Protein AF-A2AM76-F1 (afdb_monomer)

Nearest PDB structures (foldseek):
  7t3x-assembly1_A  TM=9.183E-01  e=9.005E-10  Pediculus humanus corporis
  5oat-assembly1_B  TM=9.350E-01  e=2.744E-09  Tribolium castaneum
  7t4m-assembly1_A  TM=9.035E-01  e=1.830E-09  Pediculus humanus corporis
  8uyf-assembly1_B  TM=9.024E-01  e=3.036E-09  Pediculus humanus corporis
  7mp9-assembly1_A-2  TM=9.182E-01  e=1.460E-08  Tribolium castaneum

Organism: Mus musculus (NCBI:txid10090)

Mean predicted aligned error: 5.08 Å

Sequence (168 aa):
MAPEVSTAHSGPSAVIDYSKADTWAVGAIAYEIFGLANPFYGQGSAHLESRSYQEAQLPEMPESVPPEARRLVRSLLQREASKRPSARLAANVLHLSLWGEHLLALKNLKLDKMIAWLLQQSAATLLADRLREKSCVETKLQMLFLANLECEALCQAALLLSSWRAAP

Radius of gyration: 18.41 Å; Cα contacts (8 Å, |Δi|>4): 151; chains: 1; bounding box: 47×36×53 Å

Solvent-accessible surface area (backbone atoms only — not comparable to full-atom values): 9994 Å² total; per-residue (Å²): 111,36,32,62,61,68,63,58,72,91,55,91,90,59,78,78,74,60,88,47,34,62,39,26,50,49,26,44,50,46,33,45,76,73,75,40,77,42,58,66,63,75,88,70,93,85,46,44,50,60,75,72,59,54,73,88,70,57,79,83,76,59,86,89,50,56,68,69,56,53,50,47,36,55,41,26,50,42,68,54,66,88,75,25,59,46,61,66,31,51,51,37,36,54,48,39,71,74,75,27,57,80,59,68,70,41,95,70,80,46,69,69,58,53,53,52,48,51,52,50,50,52,53,51,44,57,50,54,51,72,76,37,100,64,76,48,72,66,50,52,54,51,50,52,50,65,76,65,67,50,70,66,46,43,52,51,19,52,53,50,51,51,54,56,73,69,50,131

Foldseek 3Di:
DAQQQVPQDDDVVGDRDCQLVVLLVVLQCVCVVLVHHRQQDDDDDRHDDNNDDDLVSDDQDDPVDDLLSSVLSSLSNDNDPVSHDGPLLSLLLVVCVVQVPVQLPDPDRDPVVVVVSLVVLVVVLVCQCVVDPDQDPVSVSSVVCSVPDDPVSNVVSSVVVNVSVPDD

Structure (mmCIF, N/CA/C/O backbone):
data_AF-A2AM76-F1
#
_entry.id   AF-A2AM76-F1
#
loop_
_atom_site.group_PDB
_atom_site.id
_atom_site.type_symbol
_atom_site.label_atom_id
_atom_site.label_alt_id
_atom_site.label_comp_id
_atom_site.label_asym_id
_atom_site.label_entity_id
_atom_site.label_seq_id
_atom_site.pdbx_PDB_ins_code
_atom_site.Cartn_x
_atom_site.Cartn_y
_atom_site.Cartn_z
_atom_site.occupancy
_atom_site.B_iso_or_equiv
_atom_site.auth_seq_id
_atom_site.auth_comp_id
_atom_site.auth_asym_id
_atom_site.auth_atom_id
_atom_site.pdbx_PDB_model_num
ATOM 1 N N . MET A 1 1 ? 10.754 -7.653 -11.081 1.00 91.44 1 MET A N 1
ATOM 2 C CA . MET A 1 1 ? 11.602 -6.593 -10.487 1.00 91.44 1 MET A CA 1
ATOM 3 C C . MET A 1 1 ? 10.943 -5.257 -10.789 1.00 91.44 1 MET A C 1
ATOM 5 O O . MET A 1 1 ? 10.352 -5.159 -11.855 1.00 91.44 1 MET A O 1
ATOM 9 N N . ALA A 1 2 ? 11.010 -4.265 -9.899 1.00 96.75 2 ALA A N 1
ATOM 10 C CA . ALA A 1 2 ? 10.377 -2.971 -10.158 1.00 96.75 2 ALA A CA 1
ATOM 11 C C . ALA A 1 2 ? 10.987 -2.265 -11.397 1.00 96.75 2 ALA A C 1
ATOM 13 O O . ALA A 1 2 ? 12.171 -2.488 -11.688 1.00 96.75 2 ALA A O 1
ATOM 14 N N . PRO A 1 3 ? 10.214 -1.459 -12.154 1.00 96.69 3 PRO A N 1
ATOM 15 C CA . PRO A 1 3 ? 10.647 -0.894 -13.434 1.00 96.69 3 PRO A CA 1
ATOM 16 C C . PRO A 1 3 ? 11.943 -0.092 -13.329 1.00 96.69 3 PRO A C 1
ATOM 18 O O . PRO A 1 3 ? 12.891 -0.409 -14.037 1.00 96.69 3 PRO A O 1
ATOM 21 N N . GLU A 1 4 ? 12.018 0.836 -12.377 1.00 95.81 4 GLU A N 1
ATOM 22 C CA . GLU A 1 4 ? 13.159 1.707 -12.076 1.00 95.81 4 GLU A CA 1
ATOM 23 C C . GLU A 1 4 ? 14.452 0.941 -11.785 1.00 95.81 4 GLU A C 1
ATOM 25 O O . GLU A 1 4 ? 15.534 1.405 -12.135 1.00 95.81 4 GLU A O 1
ATOM 30 N N . VAL A 1 5 ? 14.344 -0.254 -11.199 1.00 96.25 5 VAL A N 1
ATOM 31 C CA . VAL A 1 5 ? 15.490 -1.133 -10.946 1.00 96.25 5 VAL A CA 1
ATOM 32 C C . VAL A 1 5 ? 15.842 -1.912 -12.212 1.00 96.25 5 VAL A C 1
ATOM 34 O O . VAL A 1 5 ? 17.005 -2.014 -12.590 1.00 96.25 5 VAL A O 1
ATOM 37 N N . SER A 1 6 ? 14.836 -2.463 -12.896 1.00 94.06 6 SER A N 1
ATOM 38 C CA . SER A 1 6 ? 15.032 -3.316 -14.076 1.00 94.06 6 SER A CA 1
ATOM 39 C C . SER A 1 6 ? 15.503 -2.568 -15.329 1.00 94.06 6 SER A C 1
ATOM 41 O O . SER A 1 6 ? 16.106 -3.181 -16.208 1.00 94.06 6 SER A O 1
ATOM 43 N N . THR A 1 7 ? 15.227 -1.264 -15.415 1.00 94.62 7 THR A N 1
ATOM 44 C CA . THR A 1 7 ? 15.639 -0.381 -16.515 1.00 94.62 7 THR A CA 1
ATOM 45 C C . THR A 1 7 ? 16.791 0.543 -16.122 1.00 94.62 7 THR A C 1
ATOM 47 O O . THR A 1 7 ? 17.090 1.487 -16.853 1.00 94.62 7 THR A O 1
ATOM 50 N N . ALA A 1 8 ? 17.412 0.327 -14.959 1.00 93.00 8 ALA A N 1
ATOM 51 C CA . ALA A 1 8 ? 18.556 1.116 -14.532 1.00 93.00 8 ALA A CA 1
ATOM 52 C C . ALA A 1 8 ? 19.737 0.923 -15.495 1.00 93.00 8 ALA A C 1
ATOM 54 O O . ALA A 1 8 ? 20.060 -0.197 -15.895 1.00 93.00 8 ALA A O 1
ATOM 55 N N . HIS A 1 9 ? 20.400 2.024 -15.844 1.00 88.50 9 HIS A N 1
ATOM 56 C CA . HIS A 1 9 ? 21.592 2.009 -16.686 1.00 88.50 9 HIS A CA 1
ATOM 57 C C . HIS A 1 9 ? 22.837 2.126 -15.808 1.00 88.50 9 HIS A C 1
ATOM 59 O O . HIS A 1 9 ? 22.898 2.963 -14.908 1.00 88.50 9 HIS A O 1
ATOM 65 N N . SER A 1 10 ? 23.843 1.295 -16.072 1.00 88.56 10 SER A N 1
ATOM 66 C CA . SER A 1 10 ? 25.133 1.388 -15.391 1.00 88.56 10 SER A CA 1
ATOM 67 C C . SER A 1 10 ? 25.915 2.610 -15.877 1.00 88.56 10 SER A C 1
ATOM 69 O O . SER A 1 10 ? 25.952 2.896 -17.072 1.00 88.56 10 SER A O 1
ATOM 71 N N . GLY A 1 11 ? 26.583 3.307 -14.961 1.00 91.06 11 GLY A N 1
ATOM 72 C CA . GLY A 1 11 ? 27.454 4.433 -15.286 1.00 91.06 11 GLY A CA 1
ATOM 73 C C . GLY A 1 11 ? 28.184 4.967 -14.051 1.00 91.06 11 GLY A C 1
ATOM 74 O O . GLY A 1 11 ? 27.769 4.672 -12.926 1.00 91.06 11 GLY A O 1
ATOM 75 N N . PRO A 1 12 ? 29.272 5.741 -14.223 1.00 89.38 12 PRO A N 1
ATOM 76 C CA . PRO A 1 12 ? 29.927 6.416 -13.107 1.00 89.38 12 PRO A CA 1
ATOM 77 C C . PRO A 1 12 ? 28.919 7.285 -12.344 1.00 89.38 12 PRO A C 1
ATOM 79 O O . PRO A 1 12 ? 28.180 8.053 -12.955 1.00 89.38 12 PRO A O 1
ATOM 82 N N . SER A 1 13 ? 28.875 7.141 -11.018 1.00 88.50 13 SER A N 1
ATOM 83 C CA . SER A 1 13 ? 27.928 7.837 -10.128 1.00 88.50 13 SER A CA 1
ATOM 84 C C . SER A 1 13 ? 26.440 7.516 -10.343 1.00 88.50 13 SER A C 1
ATOM 86 O O . SER A 1 13 ? 25.588 8.208 -9.788 1.00 88.50 13 SER A O 1
ATOM 88 N N . ALA A 1 14 ? 26.098 6.471 -11.105 1.00 90.81 14 ALA A N 1
ATOM 89 C CA . ALA A 1 14 ? 24.716 6.012 -11.205 1.00 90.81 14 ALA A CA 1
ATOM 90 C C . ALA A 1 14 ? 24.258 5.401 -9.868 1.00 90.81 14 ALA A C 1
ATOM 92 O O . ALA A 1 14 ? 24.919 4.516 -9.322 1.00 90.81 14 ALA A O 1
ATOM 93 N N . VAL A 1 15 ? 23.112 5.856 -9.357 1.00 92.75 15 VAL A N 1
ATOM 94 C CA . VAL A 1 15 ? 22.465 5.323 -8.150 1.00 92.75 15 VAL A CA 1
ATOM 95 C C . VAL A 1 15 ? 21.123 4.726 -8.549 1.00 92.75 15 VAL A C 1
ATOM 97 O O . VAL A 1 15 ? 20.330 5.374 -9.230 1.00 92.75 15 VAL A O 1
ATOM 100 N N . ILE A 1 16 ? 20.872 3.490 -8.123 1.00 93.75 16 ILE A N 1
ATOM 101 C CA . ILE A 1 16 ? 19.583 2.825 -8.311 1.00 93.75 16 ILE A CA 1
ATOM 102 C C . ILE A 1 16 ? 18.744 3.082 -7.060 1.00 93.75 16 ILE A C 1
ATOM 104 O O . ILE A 1 16 ? 19.152 2.714 -5.958 1.00 93.75 16 ILE A O 1
ATOM 108 N N . ASP A 1 17 ? 17.587 3.717 -7.229 1.00 92.69 17 ASP A N 1
ATOM 109 C CA . ASP A 1 17 ? 16.659 3.993 -6.134 1.00 92.69 17 ASP A CA 1
ATOM 110 C C . ASP A 1 17 ? 15.745 2.785 -5.874 1.00 92.69 17 ASP A C 1
ATOM 112 O O . ASP A 1 17 ? 14.934 2.409 -6.718 1.00 92.69 17 ASP A O 1
ATOM 116 N N . TYR A 1 18 ? 15.873 2.188 -4.687 1.00 96.56 18 TYR A N 1
ATOM 117 C CA . TYR A 1 18 ? 15.041 1.071 -4.224 1.00 96.56 18 TYR A CA 1
ATOM 118 C C . TYR A 1 18 ? 13.911 1.506 -3.280 1.00 96.56 18 TYR A C 1
ATOM 120 O O . TYR A 1 18 ? 13.138 0.662 -2.832 1.00 96.56 18 TYR A O 1
ATOM 128 N N . SER A 1 19 ? 13.777 2.803 -2.978 1.00 96.06 19 SER A N 1
ATOM 129 C CA . SER A 1 19 ? 12.879 3.325 -1.934 1.00 96.06 19 SER A CA 1
ATOM 130 C C . SER A 1 19 ? 11.407 2.917 -2.088 1.00 96.06 19 SER A C 1
ATOM 132 O O . SER A 1 19 ? 10.668 2.879 -1.102 1.00 96.06 19 SER A O 1
ATOM 134 N N . LYS A 1 20 ? 10.971 2.596 -3.314 1.00 97.75 20 LYS A N 1
ATOM 135 C CA . LYS A 1 20 ? 9.609 2.143 -3.645 1.00 97.75 20 LYS A CA 1
ATOM 136 C C . LYS A 1 20 ? 9.584 0.857 -4.479 1.00 97.75 20 LYS A C 1
ATOM 138 O O . LYS A 1 20 ? 8.530 0.478 -4.989 1.00 97.75 20 LYS A O 1
ATOM 143 N N . ALA A 1 21 ? 10.712 0.162 -4.617 1.00 97.69 21 ALA A N 1
ATOM 144 C CA . ALA A 1 21 ? 10.773 -1.075 -5.395 1.00 97.69 21 ALA A CA 1
ATOM 145 C C . ALA A 1 21 ? 9.881 -2.169 -4.775 1.00 97.69 21 ALA A C 1
ATOM 147 O O . ALA A 1 21 ? 9.109 -2.825 -5.478 1.00 97.69 21 ALA A O 1
ATOM 148 N N . ASP A 1 22 ? 9.908 -2.293 -3.447 1.00 98.19 22 ASP A N 1
ATOM 149 C CA . ASP A 1 22 ? 9.098 -3.274 -2.720 1.00 98.19 22 ASP A CA 1
ATOM 150 C C . ASP A 1 22 ? 7.603 -2.956 -2.786 1.00 98.19 22 ASP A C 1
ATOM 152 O O . ASP A 1 22 ? 6.782 -3.864 -2.881 1.00 98.19 22 ASP A O 1
ATOM 156 N N . THR A 1 23 ? 7.221 -1.674 -2.804 1.00 97.88 23 THR A N 1
ATOM 157 C CA . THR A 1 23 ? 5.804 -1.298 -2.920 1.00 97.88 23 THR A CA 1
ATOM 158 C C . THR A 1 23 ? 5.231 -1.700 -4.277 1.00 97.88 23 THR A C 1
ATOM 160 O O . THR A 1 23 ? 4.095 -2.169 -4.344 1.00 97.88 23 THR A O 1
ATOM 163 N N . TRP A 1 24 ? 6.034 -1.623 -5.342 1.00 98.50 24 TRP A N 1
ATOM 164 C CA . TRP A 1 24 ? 5.660 -2.163 -6.650 1.00 98.50 24 TRP A CA 1
ATOM 165 C C . TRP A 1 24 ? 5.509 -3.686 -6.622 1.00 98.50 24 TRP A C 1
ATOM 167 O O . TRP A 1 24 ? 4.521 -4.217 -7.130 1.00 98.50 24 TRP A O 1
ATOM 177 N N . ALA A 1 25 ? 6.437 -4.396 -5.973 1.00 98.19 25 ALA A N 1
ATOM 178 C CA . ALA A 1 25 ? 6.351 -5.849 -5.835 1.00 98.19 25 ALA A CA 1
ATOM 179 C C . ALA A 1 25 ? 5.097 -6.278 -5.052 1.00 98.19 25 ALA A C 1
ATOM 181 O O . ALA A 1 25 ? 4.403 -7.205 -5.468 1.00 98.19 25 ALA A O 1
ATOM 182 N N . VAL A 1 26 ? 4.752 -5.559 -3.979 1.00 98.31 26 VAL A N 1
ATOM 183 C CA . VAL A 1 26 ? 3.497 -5.752 -3.234 1.00 98.31 26 VAL A CA 1
ATOM 184 C C . VAL A 1 26 ? 2.282 -5.533 -4.134 1.00 98.31 26 VAL A C 1
ATOM 186 O O . VAL A 1 26 ? 1.341 -6.316 -4.067 1.00 98.31 26 VAL A O 1
ATOM 189 N N . GLY A 1 27 ? 2.301 -4.525 -5.013 1.00 98.06 27 GLY A N 1
ATOM 190 C CA . GLY A 1 27 ? 1.240 -4.311 -6.001 1.00 98.06 27 GLY A CA 1
ATOM 191 C C . GLY A 1 27 ? 1.038 -5.510 -6.936 1.00 98.06 27 GLY A C 1
ATOM 192 O O . GLY A 1 27 ? -0.098 -5.884 -7.217 1.00 98.06 27 GLY A O 1
ATOM 193 N N . ALA A 1 28 ? 2.121 -6.156 -7.375 1.00 97.50 28 ALA A N 1
ATOM 194 C CA . ALA A 1 28 ? 2.044 -7.360 -8.204 1.00 97.50 28 ALA A CA 1
ATOM 195 C C . ALA A 1 28 ? 1.481 -8.557 -7.417 1.00 97.50 28 ALA A C 1
ATOM 197 O O . ALA A 1 28 ? 0.535 -9.201 -7.869 1.00 97.50 28 ALA A O 1
ATOM 198 N N . ILE A 1 29 ? 2.006 -8.802 -6.210 1.00 97.81 29 ILE A N 1
ATOM 199 C CA . ILE A 1 29 ? 1.566 -9.888 -5.314 1.00 97.81 29 ILE A CA 1
ATOM 200 C C . ILE A 1 29 ? 0.109 -9.694 -4.864 1.00 97.81 29 ILE A C 1
ATOM 202 O O . ILE A 1 29 ? -0.601 -10.664 -4.611 1.00 97.81 29 ILE A O 1
ATOM 206 N N . ALA A 1 30 ? -0.384 -8.455 -4.798 1.00 98.06 30 ALA A N 1
ATOM 207 C CA . ALA A 1 30 ? -1.761 -8.179 -4.407 1.00 98.06 30 ALA A CA 1
ATOM 208 C C . ALA A 1 30 ? -2.795 -8.848 -5.330 1.00 98.06 30 ALA A C 1
ATOM 210 O O . ALA A 1 30 ? -3.867 -9.211 -4.854 1.00 98.06 30 ALA A O 1
ATOM 211 N N . TYR A 1 31 ? -2.478 -9.080 -6.611 1.00 97.25 31 TYR A N 1
ATOM 212 C CA . TYR A 1 31 ? -3.339 -9.885 -7.488 1.00 97.25 31 TYR A CA 1
ATOM 213 C C . TYR A 1 31 ? -3.542 -11.293 -6.924 1.00 97.25 31 TYR A C 1
ATOM 215 O O . TYR A 1 31 ? -4.679 -11.745 -6.816 1.00 97.25 31 TYR A O 1
ATOM 223 N N . GLU A 1 32 ? -2.468 -11.938 -6.476 1.00 96.75 32 GLU A N 1
ATOM 224 C CA . GLU A 1 32 ? -2.508 -13.280 -5.888 1.00 96.75 32 GLU A CA 1
ATOM 225 C C . GLU A 1 32 ? -3.265 -13.292 -4.556 1.00 96.75 32 GLU A C 1
ATOM 227 O O . GLU A 1 32 ? -4.071 -14.189 -4.314 1.00 96.75 32 GLU A O 1
ATOM 232 N N . ILE A 1 33 ? -3.080 -12.259 -3.723 1.00 97.25 33 ILE A N 1
ATOM 233 C CA . ILE A 1 33 ? -3.826 -12.092 -2.461 1.00 97.25 33 ILE A CA 1
ATOM 234 C C . ILE A 1 33 ? -5.341 -12.050 -2.715 1.00 97.25 33 ILE A C 1
ATOM 236 O O . ILE A 1 33 ? -6.111 -12.589 -1.921 1.00 97.25 33 ILE A O 1
ATOM 240 N N . PHE A 1 34 ? -5.773 -11.457 -3.831 1.00 96.69 34 PHE A N 1
ATOM 241 C CA . PHE A 1 34 ? -7.178 -11.412 -4.245 1.00 96.69 34 PHE A CA 1
ATOM 242 C C . PHE A 1 34 ? -7.604 -12.585 -5.147 1.00 96.69 34 PHE A C 1
ATOM 244 O O . PHE A 1 34 ? -8.675 -12.537 -5.750 1.00 96.69 34 PHE A O 1
ATOM 251 N N . GLY A 1 35 ? -6.803 -13.653 -5.229 1.00 94.62 35 GLY A N 1
ATOM 252 C CA . GLY A 1 35 ? -7.135 -14.876 -5.968 1.00 94.62 35 GLY A CA 1
ATOM 253 C C . GLY A 1 35 ? -6.990 -14.773 -7.490 1.00 94.62 35 GLY A C 1
ATOM 254 O O . GLY A 1 35 ? -7.515 -15.620 -8.210 1.00 94.62 35 GLY A O 1
ATOM 255 N N . LEU A 1 36 ? -6.301 -13.747 -7.992 1.00 93.75 36 LEU A N 1
ATOM 256 C CA . LEU A 1 36 ? -5.994 -13.549 -9.409 1.00 93.75 36 LEU A CA 1
ATOM 257 C C . LEU A 1 36 ? -4.576 -14.037 -9.732 1.00 93.75 36 LEU A C 1
ATOM 259 O O . LEU A 1 36 ? -3.720 -14.155 -8.859 1.00 93.75 36 LEU A O 1
ATOM 263 N N . ALA A 1 37 ? -4.298 -14.272 -11.014 1.00 93.12 37 ALA A N 1
ATOM 264 C CA . ALA A 1 37 ? -2.933 -14.519 -11.462 1.00 93.12 37 ALA A CA 1
ATOM 265 C C . ALA A 1 37 ? -2.097 -13.230 -11.387 1.00 93.12 37 ALA A C 1
ATOM 267 O O . ALA A 1 37 ? -2.565 -12.157 -11.774 1.00 93.12 37 ALA A O 1
ATOM 268 N N . ASN A 1 38 ? -0.846 -13.343 -10.938 1.00 94.94 38 ASN A N 1
ATOM 269 C CA . ASN A 1 38 ? 0.101 -12.234 -10.982 1.00 94.94 38 ASN A CA 1
ATOM 270 C C . ASN A 1 38 ? 0.349 -11.809 -12.445 1.00 94.94 38 ASN A C 1
ATOM 272 O O . ASN A 1 38 ? 0.812 -12.641 -13.234 1.00 94.94 38 ASN A O 1
ATOM 276 N N . PRO A 1 39 ? 0.114 -10.536 -12.821 1.00 94.56 39 PRO A N 1
ATOM 277 C CA . PRO A 1 39 ? 0.259 -10.080 -14.206 1.00 94.56 39 PRO A CA 1
ATOM 278 C C . PRO A 1 39 ? 1.676 -10.233 -14.779 1.00 94.56 39 PRO A C 1
ATOM 280 O O . PRO A 1 39 ? 1.853 -10.233 -15.996 1.00 94.56 39 PRO A O 1
ATOM 283 N N . PHE A 1 40 ? 2.683 -10.354 -13.909 1.00 94.94 40 PHE A N 1
ATOM 284 C CA . PHE A 1 40 ? 4.100 -10.400 -14.272 1.00 94.94 40 PHE A CA 1
ATOM 285 C C . PHE A 1 40 ? 4.706 -11.809 -14.194 1.00 94.94 40 PHE A C 1
ATOM 287 O O . PHE A 1 40 ? 5.902 -11.976 -14.430 1.00 94.94 40 PHE A O 1
ATOM 294 N N . TYR A 1 41 ? 3.922 -12.834 -13.842 1.00 91.06 41 TYR A N 1
ATOM 295 C CA . TYR A 1 41 ? 4.387 -14.223 -13.851 1.00 91.06 41 TYR A CA 1
ATOM 296 C C . TYR A 1 41 ? 4.089 -14.873 -15.197 1.00 91.06 41 TYR A C 1
ATOM 298 O O . TYR A 1 41 ? 2.919 -15.048 -15.511 1.00 91.06 41 TYR A O 1
ATOM 306 N N . GLY A 1 42 ? 5.116 -15.318 -15.934 1.00 70.88 42 GLY A N 1
ATOM 307 C CA . GLY A 1 42 ? 4.978 -16.389 -16.930 1.00 70.88 42 GLY A CA 1
ATOM 308 C C . GLY A 1 42 ? 5.606 -16.166 -18.310 1.00 70.88 42 GLY A C 1
ATOM 309 O O . GLY A 1 42 ? 6.170 -15.119 -18.621 1.00 70.88 42 GLY A O 1
ATOM 310 N N . GLN A 1 43 ? 5.513 -17.229 -19.116 1.00 58.69 43 GLN A N 1
ATOM 311 C CA . GLN A 1 43 ? 5.900 -17.329 -20.524 1.00 58.69 43 GLN A CA 1
ATOM 312 C C . GLN A 1 43 ? 4.642 -17.460 -21.395 1.00 58.69 43 GLN A C 1
ATOM 314 O O . GLN A 1 43 ? 3.799 -18.309 -21.121 1.00 58.69 43 GLN A O 1
ATOM 319 N N . GLY A 1 44 ? 4.529 -16.651 -22.455 1.00 60.94 44 GLY A N 1
ATOM 320 C CA . GLY A 1 44 ? 3.339 -16.578 -23.317 1.00 60.94 44 GLY A CA 1
ATOM 321 C C . GLY A 1 44 ? 2.921 -15.137 -23.641 1.00 60.94 44 GLY A C 1
ATOM 322 O O . GLY A 1 44 ? 3.566 -14.185 -23.209 1.00 60.94 44 GLY A O 1
ATOM 323 N N . SER A 1 45 ? 1.844 -14.957 -24.411 1.00 60.72 45 SER A N 1
ATOM 324 C CA . SER A 1 45 ? 1.430 -13.645 -24.950 1.00 60.72 45 SER A CA 1
ATOM 325 C C . SER A 1 45 ? 0.614 -12.764 -23.993 1.00 60.72 45 SER A C 1
ATOM 327 O O . SER A 1 45 ? 0.354 -11.611 -24.322 1.00 60.72 45 SER A O 1
ATOM 329 N N . ALA A 1 46 ? 0.181 -13.290 -22.843 1.00 72.19 46 ALA A N 1
ATOM 330 C CA . ALA A 1 46 ? -0.681 -12.584 -21.885 1.00 72.19 46 ALA A CA 1
ATOM 331 C C . ALA A 1 46 ? 0.082 -11.956 -20.699 1.00 72.19 46 ALA A C 1
ATOM 333 O O . ALA A 1 46 ? -0.536 -11.347 -19.830 1.00 72.19 46 ALA A O 1
ATOM 334 N N . HIS A 1 47 ? 1.407 -12.108 -20.647 1.00 85.69 47 HIS A N 1
ATOM 335 C CA . HIS A 1 47 ? 2.225 -11.655 -19.522 1.00 85.69 47 HIS A CA 1
ATOM 336 C C . HIS A 1 47 ? 2.752 -10.243 -19.734 1.00 85.69 47 HIS A C 1
ATOM 338 O O . HIS A 1 47 ? 3.120 -9.855 -20.845 1.00 85.69 47 HIS A O 1
ATOM 344 N N . LEU A 1 48 ? 2.829 -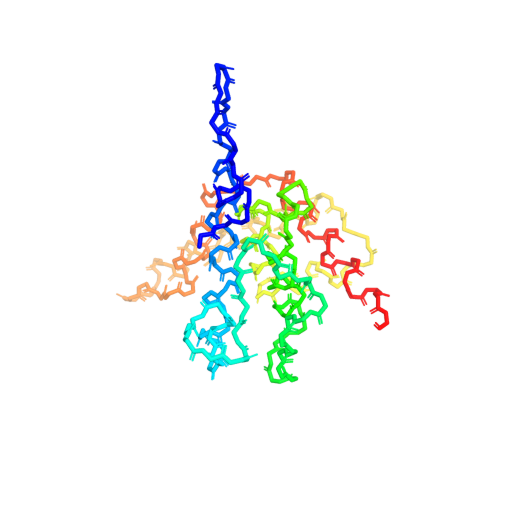9.487 -18.643 1.00 93.31 48 LEU A N 1
ATOM 345 C CA . LEU A 1 48 ? 3.436 -8.167 -18.636 1.00 93.31 48 LEU A CA 1
ATOM 346 C C . LEU A 1 48 ? 4.915 -8.272 -18.266 1.00 93.31 48 LEU A C 1
ATOM 348 O O . LEU A 1 48 ? 5.286 -8.891 -17.273 1.00 93.31 48 LEU A O 1
ATOM 352 N N . GLU A 1 49 ? 5.764 -7.612 -19.049 1.00 93.69 49 GLU A N 1
ATOM 353 C CA . GLU A 1 49 ? 7.181 -7.446 -18.735 1.00 93.69 49 GLU A CA 1
ATOM 354 C C . GLU A 1 49 ? 7.365 -6.168 -17.908 1.00 93.69 49 GLU A C 1
ATOM 356 O O . GLU A 1 49 ? 6.960 -5.080 -18.330 1.00 93.69 49 GLU A O 1
ATOM 361 N N . SER A 1 50 ? 8.008 -6.265 -16.740 1.00 94.00 50 SER A N 1
ATOM 362 C CA . SER A 1 50 ? 8.144 -5.124 -15.823 1.00 94.00 50 SER A CA 1
ATOM 363 C C . SER A 1 50 ? 8.871 -3.942 -16.475 1.00 94.00 50 SER A C 1
ATOM 365 O O . SER A 1 50 ? 8.568 -2.779 -16.201 1.00 94.00 50 SER A O 1
ATOM 367 N N . ARG A 1 51 ? 9.785 -4.226 -17.410 1.00 93.56 51 ARG A N 1
ATOM 368 C CA . ARG A 1 51 ? 10.560 -3.211 -18.137 1.00 93.56 51 ARG A CA 1
ATOM 369 C C . ARG A 1 51 ? 9.721 -2.361 -19.086 1.00 93.56 51 ARG A C 1
ATOM 371 O O . ARG A 1 51 ? 10.061 -1.198 -19.286 1.00 93.56 51 ARG A O 1
ATOM 378 N N . SER A 1 52 ? 8.636 -2.888 -19.653 1.00 93.88 52 SER A N 1
ATOM 379 C CA . SER A 1 52 ? 7.957 -2.266 -20.804 1.00 93.88 52 SER A CA 1
ATOM 380 C C . SER A 1 52 ? 6.432 -2.207 -20.727 1.00 93.88 52 SER A C 1
ATOM 382 O O . SER A 1 52 ? 5.839 -1.533 -21.570 1.00 93.88 52 SER A O 1
ATOM 384 N N . TYR A 1 53 ? 5.794 -2.857 -19.745 1.00 95.81 53 TYR A N 1
ATOM 385 C CA . TYR A 1 53 ? 4.335 -2.812 -19.605 1.00 95.81 53 TYR A CA 1
ATOM 386 C C . TYR A 1 53 ? 3.824 -1.374 -19.536 1.00 95.81 53 TYR A C 1
ATOM 388 O O . TYR A 1 53 ? 4.489 -0.503 -18.979 1.00 95.81 53 TYR A O 1
ATOM 396 N N . GLN A 1 54 ? 2.630 -1.146 -20.061 1.00 95.12 54 GLN A N 1
ATOM 397 C CA . GLN A 1 54 ? 1.865 0.081 -19.904 1.00 95.12 54 GLN A CA 1
ATOM 398 C C . GLN A 1 54 ? 0.840 -0.113 -18.790 1.00 95.12 54 GLN A C 1
ATOM 400 O O . GLN A 1 54 ? 0.222 -1.169 -18.684 1.00 95.12 54 GLN A O 1
ATOM 405 N N . GLU A 1 55 ? 0.615 0.915 -17.976 1.00 95.75 55 GLU A N 1
ATOM 406 C CA . GLU A 1 55 ? -0.298 0.837 -16.824 1.00 95.75 55 GLU A CA 1
ATOM 407 C C . GLU A 1 55 ? -1.739 0.484 -17.243 1.00 95.75 55 GLU A C 1
ATOM 409 O O . GLU A 1 55 ? -2.439 -0.213 -16.517 1.00 95.75 55 GLU A O 1
ATOM 414 N N . ALA A 1 56 ? -2.153 0.874 -18.454 1.00 94.94 56 ALA A N 1
ATOM 415 C CA . ALA A 1 56 ? -3.450 0.518 -19.035 1.00 94.94 56 ALA A CA 1
ATOM 416 C C . ALA A 1 56 ? -3.591 -0.973 -19.408 1.00 94.94 56 ALA A C 1
ATOM 418 O O . ALA A 1 56 ? -4.700 -1.434 -19.650 1.00 94.94 56 ALA A O 1
ATOM 419 N N . GLN A 1 57 ? -2.487 -1.727 -19.473 1.00 94.62 57 GLN A N 1
ATOM 420 C CA . GLN A 1 57 ? -2.501 -3.172 -19.733 1.00 94.62 57 GLN A CA 1
ATOM 421 C C . GLN A 1 57 ? -2.721 -3.995 -18.458 1.00 94.62 57 GLN A C 1
ATOM 423 O O . GLN A 1 57 ? -2.865 -5.213 -18.543 1.00 94.62 57 GLN A O 1
ATOM 428 N N . LEU A 1 58 ? -2.708 -3.360 -17.280 1.00 95.50 58 LEU A N 1
ATOM 429 C CA . LEU A 1 58 ? -2.959 -4.049 -16.020 1.00 95.50 58 LEU A CA 1
ATOM 430 C C . LEU A 1 58 ? -4.384 -4.629 -16.021 1.00 95.50 58 LEU A C 1
ATOM 432 O O . LEU A 1 58 ? -5.331 -3.871 -16.255 1.00 95.50 58 LEU A O 1
ATOM 436 N N . PRO A 1 59 ? -4.557 -5.935 -15.740 1.00 94.31 59 PRO A N 1
ATOM 437 C CA . PRO A 1 59 ? -5.880 -6.540 -15.665 1.00 94.31 59 PRO A CA 1
ATOM 438 C C . PRO A 1 59 ? -6.758 -5.832 -14.633 1.00 94.31 59 PRO A C 1
ATOM 440 O O . PRO A 1 59 ? -6.300 -5.455 -13.553 1.00 94.31 59 PRO A O 1
ATOM 443 N N . GLU A 1 60 ? -8.039 -5.657 -14.941 1.00 94.62 60 GLU A N 1
ATOM 444 C CA . GLU A 1 60 ? -8.961 -5.089 -13.965 1.00 94.62 60 GLU A CA 1
ATOM 445 C C . GLU A 1 60 ? -9.229 -6.081 -12.832 1.00 94.62 60 GLU A C 1
ATOM 447 O O . GLU A 1 60 ? -9.483 -7.264 -13.055 1.00 94.62 60 GLU A O 1
ATOM 452 N N . MET A 1 61 ? -9.181 -5.583 -11.597 1.00 95.44 61 MET A N 1
ATOM 453 C CA . MET A 1 61 ? -9.585 -6.364 -10.434 1.00 95.44 61 MET A CA 1
ATOM 454 C C . MET A 1 61 ? -11.118 -6.429 -10.345 1.00 95.44 61 MET A C 1
ATOM 456 O O . MET A 1 61 ? -11.774 -5.406 -10.575 1.00 95.44 61 MET A O 1
ATOM 460 N N . PRO A 1 62 ? -11.693 -7.586 -9.971 1.00 95.50 62 PRO A N 1
ATOM 461 C CA . PRO A 1 62 ? -13.137 -7.779 -9.925 1.00 95.50 62 PRO A CA 1
ATOM 462 C C . PRO A 1 62 ? -13.796 -6.903 -8.854 1.00 95.50 62 PRO A C 1
ATOM 464 O O . PRO A 1 62 ? -13.164 -6.501 -7.878 1.00 95.50 62 PRO A O 1
ATOM 467 N N . GLU A 1 63 ? -15.101 -6.667 -9.000 1.00 94.94 63 GLU A N 1
ATOM 468 C CA . GLU A 1 63 ? -15.904 -5.866 -8.059 1.00 94.94 63 GLU A CA 1
ATOM 469 C C . GLU A 1 63 ? -15.965 -6.447 -6.635 1.00 94.94 63 GLU A C 1
ATOM 471 O O . GLU A 1 63 ? -16.297 -5.733 -5.694 1.00 94.94 63 GLU A O 1
ATOM 476 N N . SER A 1 64 ? -15.608 -7.724 -6.450 1.00 94.94 64 SER A N 1
ATOM 477 C CA . SER A 1 64 ? -15.461 -8.332 -5.122 1.00 94.94 64 SER A CA 1
ATOM 478 C C . SER A 1 64 ? -14.302 -7.741 -4.312 1.00 94.94 64 SER A C 1
ATOM 480 O O . SER A 1 64 ? -14.296 -7.858 -3.087 1.00 94.94 64 SER A O 1
ATOM 482 N N . VAL A 1 65 ? -13.324 -7.106 -4.968 1.00 96.19 65 VAL A N 1
ATOM 483 C CA . VAL A 1 65 ? -12.211 -6.421 -4.305 1.00 96.19 65 VAL A CA 1
ATOM 484 C C . VAL A 1 65 ? -12.645 -4.999 -3.922 1.00 96.19 65 VAL A C 1
ATOM 486 O O . VAL A 1 65 ? -13.104 -4.248 -4.794 1.00 96.19 65 VAL A O 1
ATOM 489 N N . PRO A 1 66 ? -12.455 -4.572 -2.655 1.00 94.50 66 PRO A N 1
ATOM 490 C CA . PRO A 1 66 ? -12.820 -3.228 -2.212 1.00 94.50 66 PRO A CA 1
ATOM 491 C C . PRO A 1 66 ? -12.243 -2.128 -3.121 1.00 94.50 66 PRO A C 1
ATOM 493 O O . PRO A 1 66 ? -11.082 -2.225 -3.538 1.00 94.50 66 PRO A O 1
ATOM 496 N N . PRO A 1 67 ? -13.01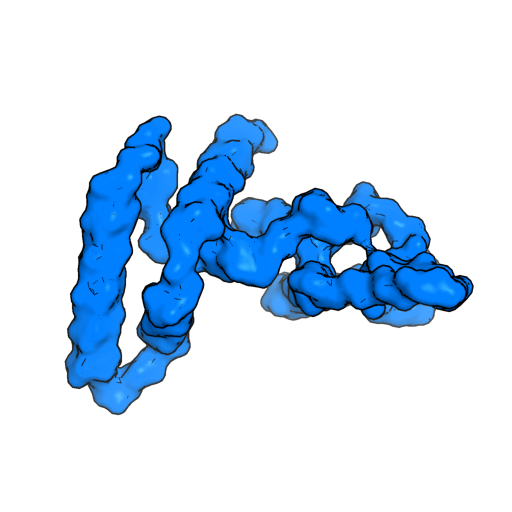3 -1.072 -3.443 1.00 93.56 67 PRO A N 1
ATOM 497 C CA . PRO A 1 67 ? -12.605 -0.069 -4.426 1.00 93.56 67 PRO A CA 1
ATOM 498 C C . PRO A 1 67 ? -11.310 0.655 -4.034 1.00 93.56 67 PRO A C 1
ATOM 500 O O . PRO A 1 67 ? -10.458 0.886 -4.894 1.00 93.56 67 PRO A O 1
ATOM 503 N N . GLU A 1 68 ? -11.103 0.953 -2.750 1.00 94.25 68 GLU A N 1
ATOM 504 C CA . GLU A 1 68 ? -9.855 1.533 -2.247 1.00 94.25 68 GLU A CA 1
ATOM 505 C C . GLU A 1 68 ? -8.655 0.601 -2.458 1.00 94.25 68 GLU A C 1
ATOM 507 O O . GLU A 1 68 ? -7.584 1.065 -2.848 1.00 94.25 68 GLU A O 1
ATOM 512 N N . ALA A 1 69 ? -8.830 -0.712 -2.270 1.00 96.06 69 ALA A N 1
ATOM 513 C CA . ALA A 1 69 ? -7.773 -1.689 -2.512 1.00 96.06 69 ALA A CA 1
ATOM 514 C C . ALA A 1 69 ? -7.427 -1.766 -4.006 1.00 96.06 69 ALA A C 1
ATOM 516 O O . ALA A 1 69 ? -6.251 -1.689 -4.357 1.00 96.06 69 ALA A O 1
ATOM 517 N N . ARG A 1 70 ? -8.430 -1.811 -4.897 1.00 96.50 70 ARG A N 1
ATOM 518 C CA . ARG A 1 70 ? -8.216 -1.798 -6.359 1.00 96.50 70 ARG A CA 1
ATOM 519 C C . ARG A 1 70 ? -7.439 -0.563 -6.814 1.00 96.50 70 ARG A C 1
ATOM 521 O O . ARG A 1 70 ? -6.492 -0.669 -7.597 1.00 96.50 70 ARG A O 1
ATOM 528 N N . ARG A 1 71 ? -7.818 0.614 -6.306 1.00 96.25 71 ARG A N 1
ATOM 529 C CA . ARG A 1 71 ? -7.130 1.881 -6.600 1.00 96.25 71 ARG A CA 1
ATOM 530 C C . ARG A 1 71 ? -5.707 1.881 -6.056 1.00 96.25 71 ARG A C 1
ATOM 532 O O . ARG A 1 71 ? -4.796 2.246 -6.793 1.00 96.25 71 ARG A O 1
ATOM 539 N N . LEU A 1 72 ? -5.502 1.406 -4.827 1.00 97.94 72 LEU A N 1
ATOM 540 C CA . LEU A 1 72 ? -4.169 1.305 -4.245 1.00 97.94 72 LEU A CA 1
ATOM 541 C C . LEU A 1 72 ? -3.266 0.373 -5.057 1.00 97.94 72 LEU A C 1
ATOM 543 O O . LEU A 1 72 ? -2.141 0.762 -5.352 1.00 97.94 72 LEU A O 1
ATOM 547 N N . VAL A 1 73 ? -3.741 -0.805 -5.478 1.00 98.12 73 VAL A N 1
ATOM 548 C CA . VAL A 1 73 ? -2.941 -1.714 -6.317 1.00 98.12 73 VAL A CA 1
ATOM 549 C C . VAL A 1 73 ? -2.524 -1.038 -7.623 1.00 98.12 73 VAL A C 1
ATOM 551 O O . VAL A 1 73 ? -1.350 -1.092 -7.991 1.00 98.12 73 VAL A O 1
ATOM 554 N N . ARG A 1 74 ? -3.445 -0.331 -8.291 1.00 97.12 74 ARG A N 1
ATOM 555 C CA . ARG A 1 74 ? -3.112 0.463 -9.486 1.00 97.12 74 ARG A CA 1
ATOM 556 C C . ARG A 1 74 ? -2.066 1.540 -9.185 1.00 97.12 74 ARG A C 1
ATOM 558 O O . ARG A 1 74 ? -1.121 1.685 -9.952 1.00 97.12 74 ARG A O 1
ATOM 565 N N . SER A 1 75 ? -2.187 2.257 -8.066 1.00 97.56 75 SER A N 1
ATOM 566 C CA . SER A 1 75 ? -1.195 3.257 -7.645 1.00 97.56 75 SER A CA 1
ATOM 567 C C . SER A 1 75 ? 0.174 2.648 -7.329 1.00 97.56 75 SER A C 1
ATOM 569 O O . SER A 1 75 ? 1.187 3.263 -7.641 1.00 97.56 75 SER A O 1
ATOM 571 N N . LEU A 1 76 ? 0.224 1.452 -6.734 1.00 98.31 76 LEU A N 1
ATOM 572 C CA . LEU A 1 76 ? 1.462 0.724 -6.438 1.00 98.31 76 LEU A CA 1
ATOM 573 C C . LEU A 1 76 ? 2.154 0.206 -7.702 1.00 98.31 76 LEU A C 1
ATOM 575 O O . LEU A 1 76 ? 3.373 0.090 -7.719 1.00 98.31 76 LEU A O 1
ATOM 579 N N . LEU A 1 77 ? 1.399 -0.072 -8.764 1.00 98.25 77 LEU A N 1
ATOM 580 C CA . LEU A 1 77 ? 1.915 -0.550 -10.048 1.00 98.25 77 LEU A CA 1
ATOM 581 C C . LEU A 1 77 ? 2.154 0.570 -11.065 1.00 98.25 77 LEU A C 1
ATOM 583 O O . LEU A 1 77 ? 2.251 0.302 -12.264 1.00 98.25 77 LEU A O 1
ATOM 587 N N . GLN A 1 78 ? 2.295 1.815 -10.613 1.00 97.88 78 GLN A N 1
ATOM 588 C CA . GLN A 1 78 ? 2.783 2.879 -11.483 1.00 97.88 78 GLN A CA 1
ATOM 589 C C . GLN A 1 78 ? 4.266 2.690 -11.797 1.00 97.88 78 GLN A C 1
ATOM 591 O O . GLN A 1 78 ? 5.071 2.369 -10.918 1.00 97.88 78 GLN A O 1
ATOM 596 N N . ARG A 1 79 ? 4.641 2.907 -13.059 1.00 96.75 79 ARG A N 1
ATOM 597 C CA . ARG A 1 79 ? 6.028 2.714 -13.511 1.00 96.75 79 ARG A CA 1
ATOM 598 C C . ARG A 1 79 ? 6.955 3.741 -12.875 1.00 96.75 79 ARG A C 1
ATOM 600 O O . ARG A 1 79 ? 7.988 3.399 -12.302 1.00 96.75 79 ARG A O 1
ATOM 607 N N . GLU A 1 80 ? 6.532 4.998 -12.938 1.00 95.69 80 GLU A N 1
ATOM 608 C CA . GLU A 1 80 ? 7.220 6.137 -12.340 1.00 95.69 80 GLU A CA 1
ATOM 609 C C . GLU A 1 80 ? 7.220 6.019 -10.809 1.00 95.69 80 GLU A C 1
ATOM 611 O O . GLU A 1 80 ? 6.180 6.149 -10.159 1.00 95.69 80 GLU A O 1
ATOM 616 N N . ALA A 1 81 ? 8.398 5.803 -10.212 1.00 95.88 81 ALA A N 1
ATOM 617 C CA . ALA A 1 81 ? 8.551 5.693 -8.758 1.00 95.88 81 ALA A CA 1
ATOM 618 C C . ALA A 1 81 ? 8.078 6.955 -8.021 1.00 95.88 81 ALA A C 1
ATOM 620 O O . ALA A 1 81 ? 7.505 6.880 -6.934 1.00 95.88 81 ALA A O 1
ATOM 621 N N . SER A 1 82 ? 8.248 8.130 -8.625 1.00 95.56 82 SER A N 1
ATOM 622 C CA . SER A 1 82 ? 7.803 9.407 -8.057 1.00 95.56 82 SER A CA 1
ATOM 623 C C . SER A 1 82 ? 6.289 9.463 -7.824 1.00 95.56 82 SER A C 1
ATOM 625 O O . SER A 1 82 ? 5.857 10.040 -6.829 1.00 95.56 82 SER A O 1
ATOM 627 N N . LYS A 1 83 ? 5.495 8.809 -8.680 1.00 95.62 83 LYS A N 1
ATOM 628 C CA . LYS A 1 83 ? 4.030 8.805 -8.602 1.00 95.62 83 LYS A CA 1
ATOM 629 C C . LYS A 1 83 ? 3.474 7.709 -7.676 1.00 95.62 83 LYS A C 1
ATOM 631 O O . LYS A 1 83 ? 2.363 7.843 -7.163 1.00 95.62 83 LYS A O 1
ATOM 636 N N . ARG A 1 84 ? 4.267 6.667 -7.389 1.00 96.56 84 ARG A N 1
ATOM 637 C CA . ARG A 1 84 ? 3.906 5.611 -6.429 1.00 96.56 84 ARG A CA 1
ATOM 638 C C . ARG A 1 84 ? 3.824 6.139 -4.994 1.00 96.56 84 ARG A C 1
ATOM 640 O O . ARG A 1 84 ? 4.691 6.919 -4.582 1.00 96.56 84 ARG A O 1
ATOM 647 N N . PRO A 1 85 ? 2.870 5.664 -4.177 1.00 96.50 85 PRO A N 1
ATOM 648 C CA . PRO A 1 85 ? 2.896 5.927 -2.745 1.00 96.50 85 PRO A CA 1
ATOM 649 C C . PRO A 1 85 ? 4.096 5.228 -2.084 1.00 96.50 85 PRO A C 1
ATOM 651 O O . PRO A 1 85 ? 4.577 4.190 -2.549 1.00 96.50 85 PRO A O 1
ATOM 654 N N . SER A 1 86 ? 4.585 5.796 -0.979 1.00 96.31 86 SER A N 1
ATOM 655 C CA . SER A 1 86 ? 5.542 5.107 -0.105 1.00 96.31 86 SER A CA 1
ATOM 656 C C . SER A 1 86 ? 4.873 3.929 0.610 1.00 96.31 86 SER A C 1
ATOM 658 O O . SER A 1 86 ? 3.644 3.865 0.706 1.00 96.31 86 SER A O 1
ATOM 660 N N . ALA A 1 87 ? 5.674 3.015 1.167 1.00 96.25 87 ALA A N 1
ATOM 661 C CA . ALA A 1 87 ? 5.151 1.881 1.933 1.00 96.25 87 ALA A CA 1
ATOM 662 C C . ALA A 1 87 ? 4.294 2.347 3.121 1.00 96.25 87 ALA A C 1
ATOM 664 O O . ALA A 1 87 ? 3.211 1.816 3.356 1.00 96.25 87 ALA A O 1
ATOM 665 N N . ARG A 1 88 ? 4.743 3.401 3.816 1.00 95.75 88 ARG A N 1
ATOM 666 C CA . ARG A 1 88 ? 4.007 4.021 4.925 1.00 95.75 88 ARG A CA 1
ATOM 667 C C . ARG A 1 88 ? 2.665 4.589 4.468 1.00 95.75 88 ARG A C 1
ATOM 669 O O . ARG A 1 88 ? 1.646 4.307 5.090 1.00 95.75 88 ARG A O 1
ATOM 676 N N . LEU A 1 89 ? 2.655 5.356 3.376 1.00 96.06 89 LEU A N 1
ATOM 677 C CA . LEU A 1 89 ? 1.431 5.949 2.839 1.00 96.06 89 LEU A CA 1
ATOM 678 C C . LEU A 1 89 ? 0.430 4.862 2.419 1.00 96.06 89 LEU A C 1
ATOM 680 O O . LEU A 1 89 ? -0.737 4.932 2.792 1.00 96.06 89 LEU A O 1
ATOM 684 N N . ALA A 1 90 ? 0.891 3.828 1.711 1.00 97.00 90 ALA A N 1
ATOM 685 C CA . ALA A 1 90 ? 0.062 2.694 1.305 1.00 97.00 90 ALA A CA 1
ATOM 686 C C . ALA A 1 90 ? -0.512 1.922 2.508 1.00 97.00 90 ALA A C 1
ATOM 688 O O . ALA A 1 90 ? -1.702 1.607 2.529 1.00 97.00 90 ALA A O 1
ATOM 689 N N . ALA A 1 91 ? 0.304 1.669 3.535 1.00 96.44 91 ALA A N 1
ATOM 690 C CA . ALA A 1 91 ? -0.144 1.020 4.765 1.00 96.44 91 ALA A CA 1
ATOM 691 C C . ALA A 1 91 ? -1.191 1.863 5.511 1.00 96.44 91 ALA A C 1
ATOM 693 O O . ALA A 1 91 ? -2.202 1.326 5.960 1.00 96.44 91 ALA A O 1
ATOM 694 N N . ASN A 1 92 ? -0.994 3.183 5.593 1.00 95.94 92 ASN A N 1
ATOM 695 C CA . ASN A 1 92 ? -1.951 4.098 6.215 1.00 95.94 92 ASN A CA 1
ATOM 696 C C . ASN A 1 92 ? -3.282 4.144 5.456 1.00 95.94 92 ASN A C 1
ATOM 698 O O . ASN A 1 92 ? -4.331 4.170 6.093 1.00 95.94 92 ASN A O 1
ATOM 702 N N . VAL A 1 93 ? -3.256 4.119 4.118 1.00 95.75 93 VAL A N 1
ATOM 703 C CA . VAL A 1 93 ? -4.468 4.022 3.289 1.00 95.75 93 VAL A CA 1
ATOM 704 C C . VAL A 1 93 ? -5.257 2.765 3.654 1.00 95.75 93 VAL A C 1
ATOM 706 O O . VAL A 1 93 ? -6.427 2.872 4.005 1.00 95.75 93 VAL A O 1
ATOM 709 N N . LEU A 1 94 ? -4.614 1.591 3.658 1.00 95.44 94 LEU A N 1
ATOM 710 C CA . LEU A 1 94 ? -5.277 0.333 4.024 1.00 95.44 94 LEU A CA 1
ATOM 711 C C . LEU A 1 94 ? -5.807 0.357 5.462 1.00 95.44 94 LEU A C 1
ATOM 713 O O . LEU A 1 94 ? -6.930 -0.074 5.714 1.00 95.44 94 LEU A O 1
ATOM 717 N N . HIS A 1 95 ? -5.024 0.887 6.402 1.00 95.19 95 HIS A N 1
ATOM 718 C CA . HIS A 1 95 ? -5.427 0.979 7.801 1.00 95.19 95 HIS A CA 1
ATOM 719 C C . HIS A 1 95 ? -6.664 1.871 7.981 1.00 95.19 95 HIS A C 1
ATOM 721 O O . HIS A 1 95 ? -7.616 1.493 8.664 1.00 95.19 95 HIS A O 1
ATOM 727 N N . LEU A 1 96 ? -6.684 3.040 7.337 1.00 94.12 96 LEU A N 1
ATOM 728 C CA . LEU A 1 96 ? -7.829 3.949 7.367 1.00 94.12 96 LEU A CA 1
ATOM 729 C C . LEU A 1 96 ? -9.056 3.358 6.661 1.00 94.12 96 LEU A C 1
ATOM 731 O O . LEU A 1 96 ? -10.166 3.555 7.146 1.00 94.12 96 LEU A O 1
ATOM 735 N N . SER A 1 97 ? -8.885 2.602 5.575 1.00 93.25 97 SER A N 1
ATOM 736 C CA . SER A 1 97 ? -9.997 1.882 4.939 1.00 93.25 97 SER A CA 1
ATOM 737 C C . SER A 1 97 ? -10.607 0.812 5.851 1.00 93.25 97 SER A C 1
ATOM 739 O O . SER A 1 97 ? -11.811 0.597 5.811 1.00 93.25 97 SER A O 1
ATOM 741 N N . LEU A 1 98 ? -9.801 0.147 6.685 1.00 92.62 98 LEU A N 1
ATOM 742 C CA . LEU A 1 98 ? -10.277 -0.914 7.579 1.00 92.62 98 LEU A CA 1
ATOM 743 C C . LEU A 1 98 ? -10.894 -0.384 8.884 1.00 92.62 98 LEU A C 1
ATOM 745 O O . LEU A 1 98 ? -11.907 -0.911 9.339 1.00 92.62 98 LEU A O 1
ATOM 749 N N . TRP A 1 99 ? -10.294 0.640 9.502 1.00 92.56 99 TRP A N 1
ATOM 750 C CA . TRP A 1 99 ? -10.657 1.099 10.859 1.00 92.56 99 TRP A CA 1
ATOM 751 C C . TRP A 1 99 ? -10.950 2.604 10.970 1.00 92.56 99 TRP A C 1
ATOM 753 O O . TRP A 1 99 ? -11.266 3.108 12.051 1.00 92.56 99 TRP A O 1
ATOM 763 N N . GLY A 1 100 ? -10.842 3.342 9.866 1.00 89.94 100 GLY A N 1
ATOM 764 C CA . GLY A 1 100 ? -10.955 4.799 9.818 1.00 89.94 100 GLY A CA 1
ATOM 765 C C . GLY A 1 100 ? -12.279 5.331 9.269 1.00 89.94 100 GLY A C 1
ATOM 766 O O . GLY A 1 100 ? -12.398 6.542 9.118 1.00 89.94 100 GLY A O 1
ATOM 767 N N . GLU A 1 101 ? -13.287 4.498 8.989 1.00 84.12 101 GLU A N 1
ATOM 768 C CA . GLU A 1 101 ? -14.543 4.941 8.348 1.00 84.12 101 GLU A CA 1
ATOM 769 C C . GLU A 1 101 ? -15.206 6.140 9.043 1.00 84.12 101 GLU A C 1
ATOM 771 O O . GLU A 1 101 ? -15.579 7.118 8.398 1.00 84.12 101 GLU A O 1
ATOM 776 N N . HIS A 1 102 ? -15.281 6.128 10.377 1.00 78.69 102 HIS A N 1
ATOM 777 C CA . HIS A 1 102 ? -15.842 7.248 11.142 1.00 78.69 102 HIS A CA 1
ATOM 778 C C . HIS A 1 102 ? -15.061 8.555 10.967 1.00 78.69 102 HIS A C 1
ATOM 780 O O . HIS A 1 102 ? -15.643 9.636 11.039 1.00 78.69 102 HIS A O 1
ATOM 786 N N . LEU A 1 103 ? -13.749 8.458 10.750 1.00 80.19 103 LEU A N 1
ATOM 787 C CA . LEU A 1 103 ? -12.876 9.596 10.500 1.00 80.19 103 LEU A CA 1
ATOM 788 C C . LEU A 1 103 ? -13.068 10.117 9.066 1.00 80.19 103 LEU A C 1
ATOM 790 O O . LEU A 1 103 ? -13.171 11.325 8.864 1.00 80.19 103 LEU A O 1
ATOM 794 N N . LEU A 1 104 ? -13.167 9.208 8.092 1.00 76.19 104 LEU A N 1
ATOM 795 C CA . LEU A 1 104 ? -13.339 9.516 6.667 1.00 76.19 104 LEU A CA 1
ATOM 796 C C . LEU A 1 104 ? -14.738 10.056 6.330 1.00 76.19 104 LEU A C 1
ATOM 798 O O . LEU A 1 104 ? -14.890 10.813 5.376 1.00 76.19 104 LEU A O 1
ATOM 802 N N . ALA A 1 105 ? -15.760 9.714 7.119 1.00 74.56 105 ALA A N 1
ATOM 803 C CA . ALA A 1 105 ? -17.114 10.251 6.969 1.00 74.56 105 ALA A CA 1
ATOM 804 C C . ALA A 1 105 ? -17.224 11.749 7.328 1.00 74.56 105 ALA A C 1
ATOM 806 O O . ALA A 1 105 ? -18.237 12.397 7.043 1.00 74.56 105 ALA A O 1
ATOM 807 N N . LEU A 1 106 ? -16.203 12.327 7.970 1.00 68.00 106 LEU A N 1
ATOM 808 C CA . LEU A 1 106 ? -16.192 13.739 8.330 1.00 68.00 106 LEU A CA 1
ATOM 809 C C . LEU A 1 106 ? -15.901 14.595 7.093 1.00 68.00 106 LEU A C 1
ATOM 811 O O . LEU A 1 106 ? -14.804 14.565 6.549 1.00 68.00 106 LEU A O 1
ATOM 815 N N . LYS A 1 107 ? -16.860 15.452 6.714 1.00 65.88 107 LYS A N 1
ATOM 816 C CA . LYS A 1 107 ? -16.734 16.381 5.571 1.00 65.88 107 LYS A CA 1
ATOM 817 C C . LYS A 1 107 ? -15.489 17.278 5.614 1.00 65.88 107 LYS A C 1
ATOM 819 O O . LYS A 1 107 ? -15.061 17.750 4.573 1.00 65.88 107 LYS A O 1
ATOM 824 N N . ASN A 1 108 ? -14.944 17.535 6.805 1.00 71.06 108 ASN A N 1
ATOM 825 C CA . ASN A 1 108 ? -13.721 18.305 7.016 1.00 71.06 108 ASN A CA 1
ATOM 826 C C . ASN A 1 108 ? -12.877 17.618 8.090 1.00 71.06 108 ASN A C 1
ATOM 828 O O . ASN A 1 108 ? -13.172 17.730 9.287 1.00 71.06 108 ASN A O 1
ATOM 832 N N . LEU A 1 109 ? -11.829 16.917 7.666 1.00 73.19 109 LEU A N 1
ATOM 833 C CA . LEU A 1 109 ? -10.898 16.262 8.572 1.00 73.19 109 LEU A CA 1
ATOM 834 C C . LEU A 1 109 ? -10.078 17.315 9.332 1.00 73.19 109 LEU A C 1
ATOM 836 O O . LEU A 1 109 ? -9.163 17.926 8.787 1.00 73.19 109 LEU A O 1
ATOM 840 N N . LYS A 1 110 ? -10.417 17.543 10.604 1.00 82.31 110 LYS A N 1
ATOM 841 C CA . LYS A 1 110 ? -9.644 18.414 11.501 1.00 82.31 110 LYS A CA 1
ATOM 842 C C . LYS A 1 110 ? -8.592 17.600 12.249 1.00 82.31 110 LYS A C 1
ATOM 844 O O . LYS A 1 110 ? -8.896 16.502 12.716 1.00 82.31 110 LYS A O 1
ATOM 849 N N . LEU A 1 111 ? -7.403 18.176 12.440 1.00 83.62 111 LEU A N 1
ATOM 850 C CA . LEU A 1 111 ? -6.296 17.538 13.162 1.00 83.62 111 LEU A CA 1
ATOM 851 C C . LEU A 1 111 ? -6.722 17.047 14.556 1.00 83.62 111 LEU A C 1
ATOM 853 O O . LEU A 1 111 ? -6.463 15.899 14.899 1.00 83.62 111 LEU A O 1
ATOM 857 N N . ASP A 1 112 ? -7.482 17.851 15.303 1.00 86.38 112 ASP A N 1
ATOM 858 C CA . ASP A 1 112 ? -7.969 17.476 16.640 1.00 86.38 112 ASP A CA 1
ATOM 859 C C . ASP A 1 112 ? -8.842 16.214 1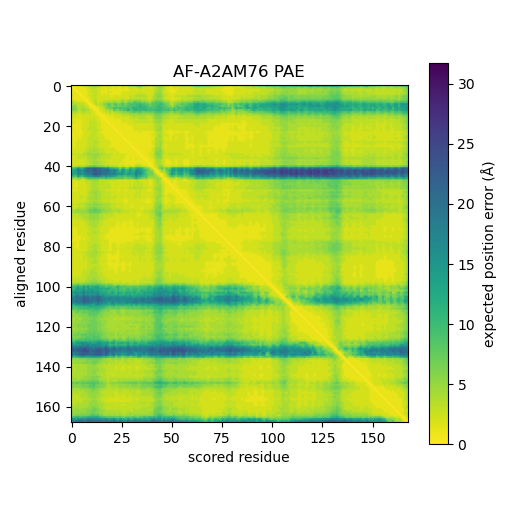6.626 1.00 86.38 112 ASP A C 1
ATOM 861 O O . ASP A 1 112 ? -8.802 15.405 17.552 1.00 86.38 112 ASP A O 1
ATOM 865 N N . LYS A 1 113 ? -9.630 16.015 15.560 1.00 86.31 113 LYS A N 1
ATOM 866 C CA . LYS A 1 113 ? -10.461 14.814 15.398 1.00 86.31 113 LYS A CA 1
ATOM 867 C C . LYS A 1 113 ? -9.610 13.592 15.076 1.00 86.31 113 LYS A C 1
ATOM 869 O O . LYS A 1 113 ? -9.897 12.516 15.592 1.00 86.31 113 LYS A O 1
ATOM 874 N N . MET A 1 114 ? -8.552 13.768 14.286 1.00 88.31 114 MET A N 1
ATOM 875 C CA . MET A 1 114 ? -7.584 12.708 14.011 1.00 88.31 114 MET A CA 1
ATOM 876 C C . MET A 1 114 ? -6.829 12.304 15.283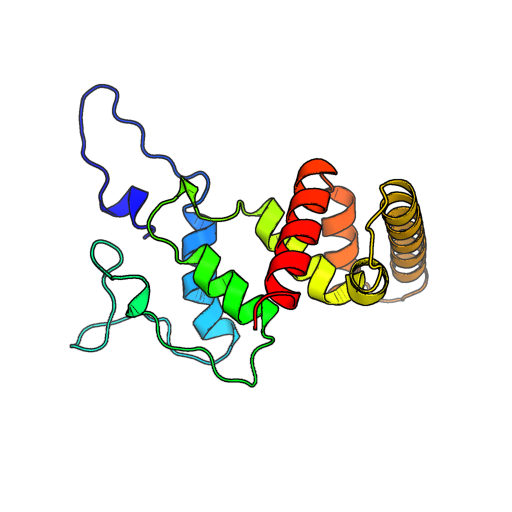 1.00 88.31 114 MET A C 1
ATOM 878 O O . MET A 1 114 ? -6.730 11.117 15.574 1.00 88.31 114 M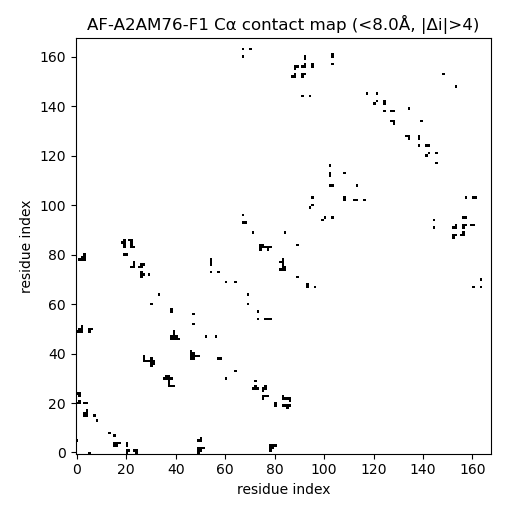ET A O 1
ATOM 882 N N . ILE A 1 115 ? -6.383 13.275 16.087 1.00 89.94 115 ILE A N 1
ATOM 883 C CA . ILE A 1 115 ? -5.730 13.022 17.380 1.00 89.94 115 ILE A CA 1
ATOM 884 C C . ILE A 1 115 ? -6.679 12.288 18.332 1.00 89.94 115 ILE A C 1
ATOM 886 O O . ILE A 1 115 ? -6.299 11.275 18.914 1.00 89.94 115 ILE A O 1
ATOM 890 N N . ALA A 1 116 ? -7.925 12.751 18.465 1.00 90.50 116 ALA A N 1
ATOM 891 C CA . ALA A 1 116 ? -8.917 12.090 19.312 1.00 90.50 116 ALA A CA 1
ATOM 892 C C . ALA A 1 116 ? -9.173 10.636 18.876 1.00 90.50 116 ALA A C 1
ATOM 894 O O . ALA A 1 116 ? -9.229 9.741 19.720 1.00 90.50 116 ALA A O 1
ATOM 895 N N . TRP A 1 117 ? -9.271 10.387 17.566 1.00 91.56 117 TRP A N 1
ATOM 896 C CA . TRP A 1 117 ? -9.409 9.036 17.021 1.00 91.56 117 TRP A CA 1
ATOM 897 C C . TRP A 1 117 ? -8.181 8.167 17.328 1.00 91.56 117 TRP A C 1
ATOM 899 O O . TRP A 1 117 ? -8.342 7.048 17.807 1.00 91.56 117 TRP A O 1
ATOM 909 N N . LEU A 1 118 ? -6.961 8.682 17.145 1.00 93.00 118 LEU A N 1
ATOM 910 C CA . LEU A 1 118 ? -5.721 7.961 17.464 1.00 93.00 118 LEU A CA 1
ATOM 911 C C . LEU A 1 118 ? -5.619 7.591 18.947 1.00 93.00 118 LEU A C 1
ATOM 913 O O . LEU A 1 118 ? -5.223 6.472 19.278 1.00 93.00 118 LEU A O 1
ATOM 917 N N . LEU A 1 119 ? -6.005 8.502 19.843 1.00 93.06 119 LEU A N 1
ATOM 918 C CA . LEU A 1 119 ? -6.060 8.235 21.282 1.00 93.06 119 LEU A CA 1
ATOM 919 C C . LEU A 1 119 ? -7.066 7.125 21.606 1.00 93.06 119 LEU A C 1
ATOM 921 O O . LEU A 1 119 ? -6.748 6.204 22.360 1.00 93.06 119 LEU A O 1
ATOM 925 N N . GLN A 1 120 ? -8.252 7.172 20.995 1.00 92.00 120 GLN A N 1
ATOM 926 C CA . GLN A 1 120 ? -9.269 6.136 21.161 1.00 92.00 120 GLN A CA 1
ATOM 927 C C . GLN A 1 120 ? -8.784 4.771 20.647 1.00 92.00 120 GLN A C 1
ATOM 929 O O . GLN A 1 120 ? -8.945 3.773 21.348 1.00 92.00 120 GLN A O 1
ATOM 934 N N . GLN A 1 121 ? -8.154 4.718 19.466 1.00 91.62 121 GLN A N 1
ATOM 935 C CA . GLN A 1 121 ? -7.584 3.482 18.915 1.00 91.62 121 GLN A CA 1
ATOM 936 C C . GLN A 1 121 ? -6.465 2.932 19.799 1.00 91.62 121 GLN A C 1
ATOM 938 O O . GLN A 1 121 ? -6.404 1.727 20.035 1.00 91.62 121 GLN A O 1
ATOM 943 N N . SER A 1 122 ? -5.619 3.804 20.348 1.00 93.12 122 SER A N 1
ATOM 944 C CA . SER A 1 122 ? -4.539 3.409 21.255 1.00 93.12 122 SER A CA 1
ATOM 945 C C . SER A 1 122 ? -5.078 2.768 22.530 1.00 93.12 122 SER A C 1
ATOM 947 O O . SER A 1 122 ? -4.646 1.679 22.906 1.00 93.12 122 SER A O 1
ATOM 949 N N . ALA A 1 123 ? -6.073 3.395 23.163 1.00 93.25 123 ALA A N 1
ATOM 950 C CA . ALA A 1 123 ? -6.721 2.847 24.351 1.00 93.25 123 ALA A CA 1
ATOM 951 C C . ALA A 1 123 ? -7.414 1.507 24.056 1.00 93.25 123 ALA A C 1
ATOM 953 O O . ALA A 1 123 ? -7.211 0.536 24.784 1.00 93.25 123 ALA A O 1
ATOM 954 N N . ALA A 1 124 ? -8.187 1.432 22.967 1.00 89.94 124 ALA A N 1
ATOM 955 C CA . ALA A 1 124 ? -8.892 0.214 22.576 1.00 89.94 124 ALA A CA 1
ATOM 956 C C . ALA A 1 124 ? -7.925 -0.945 22.295 1.00 89.94 124 ALA A C 1
ATOM 958 O O . ALA A 1 124 ? -8.136 -2.052 22.788 1.00 89.94 124 ALA A O 1
ATOM 959 N N . THR A 1 125 ? -6.836 -0.681 21.568 1.00 90.69 125 THR A N 1
ATOM 960 C CA . THR A 1 125 ? -5.834 -1.696 21.215 1.00 90.69 125 THR A CA 1
ATOM 961 C C . THR A 1 125 ? -5.112 -2.222 22.459 1.00 90.69 125 THR A C 1
ATOM 963 O O . THR A 1 125 ? -4.960 -3.432 22.613 1.00 90.69 125 THR A O 1
ATOM 966 N N . LEU A 1 126 ? -4.729 -1.339 23.392 1.00 89.31 126 LEU A N 1
ATOM 967 C CA . LEU A 1 126 ? -4.081 -1.732 24.650 1.00 89.31 126 LEU A CA 1
ATOM 968 C C . LEU A 1 126 ? -4.997 -2.567 25.552 1.00 89.31 126 LEU A C 1
ATOM 970 O O . LEU A 1 126 ? -4.537 -3.512 26.194 1.00 89.31 126 LEU A O 1
ATOM 974 N N . LEU A 1 127 ? -6.285 -2.224 25.620 1.00 88.88 127 LEU A N 1
ATOM 975 C CA . LEU A 1 127 ? -7.265 -2.995 26.386 1.00 88.88 127 LEU A CA 1
ATOM 976 C C . LEU A 1 127 ? -7.526 -4.359 25.740 1.00 88.88 127 LEU A C 1
ATOM 978 O O . LEU A 1 127 ? -7.566 -5.367 26.443 1.00 88.88 127 LEU A O 1
ATOM 982 N N . ALA A 1 128 ? -7.655 -4.403 24.413 1.00 85.44 128 ALA A N 1
ATOM 983 C CA . ALA A 1 128 ? -7.868 -5.640 23.672 1.00 85.44 128 ALA A CA 1
ATOM 984 C C . ALA A 1 128 ? -6.693 -6.618 23.816 1.00 85.44 128 ALA A C 1
ATOM 986 O O . ALA A 1 128 ? -6.926 -7.814 23.963 1.00 85.44 128 ALA A O 1
ATOM 987 N N . ASP A 1 129 ? -5.450 -6.131 23.816 1.00 81.56 129 ASP A N 1
ATOM 988 C CA . ASP A 1 129 ? -4.268 -6.986 23.980 1.00 81.56 129 ASP A CA 1
ATOM 989 C C . ASP A 1 129 ? -4.157 -7.566 25.401 1.00 81.56 129 ASP A C 1
ATOM 991 O O . ASP A 1 129 ? -3.803 -8.729 25.571 1.00 81.56 129 ASP A O 1
ATOM 995 N N . ARG A 1 130 ? -4.533 -6.794 26.432 1.00 77.56 130 ARG A N 1
ATOM 996 C CA . ARG A 1 130 ? -4.445 -7.235 27.838 1.00 77.56 130 ARG A CA 1
ATOM 997 C C . ARG A 1 130 ? -5.575 -8.156 28.286 1.00 77.56 130 ARG A C 1
ATOM 999 O O . ARG A 1 130 ? -5.359 -8.984 29.164 1.00 77.56 130 ARG A O 1
ATOM 1006 N N . LEU A 1 131 ? -6.784 -7.966 27.760 1.00 75.94 131 LEU A N 1
ATOM 1007 C CA . LEU A 1 131 ? -7.981 -8.674 28.232 1.00 75.94 131 LEU A CA 1
ATOM 1008 C C . LEU A 1 131 ? -8.234 -9.996 27.501 1.00 75.94 131 LEU A C 1
ATOM 1010 O O . LEU A 1 131 ? -9.089 -10.772 27.923 1.00 75.94 131 LEU A O 1
ATOM 1014 N N . ARG A 1 132 ? -7.527 -10.260 26.399 1.00 72.50 132 ARG A N 1
ATOM 1015 C CA . ARG A 1 132 ? -7.735 -11.451 25.575 1.00 72.50 132 ARG A CA 1
ATOM 1016 C C . ARG A 1 132 ? -6.638 -12.474 25.848 1.00 72.50 132 ARG A C 1
ATOM 1018 O O . ARG A 1 132 ? -5.461 -12.155 25.763 1.00 72.50 132 ARG A O 1
ATOM 1025 N N . GLU A 1 133 ? -7.017 -13.729 26.089 1.00 62.75 133 GLU A N 1
ATOM 1026 C CA . GLU A 1 133 ? -6.057 -14.825 26.330 1.00 62.75 133 GLU A CA 1
ATOM 1027 C C . GLU A 1 133 ? -5.093 -15.061 25.150 1.00 62.75 133 GLU A C 1
ATOM 1029 O O . GLU A 1 133 ? -4.001 -15.598 25.331 1.00 62.75 133 GLU A O 1
ATOM 1034 N N . LYS A 1 134 ? -5.482 -14.658 23.929 1.00 68.56 134 LYS A N 1
ATOM 1035 C CA . LYS A 1 134 ? -4.644 -14.697 22.720 1.00 68.56 134 LYS A CA 1
ATOM 1036 C C . LYS A 1 134 ? -4.797 -13.410 21.902 1.00 68.56 134 LYS A C 1
ATOM 1038 O O . LYS A 1 134 ? -5.905 -13.067 21.476 1.00 68.56 134 LYS A O 1
ATOM 1043 N N . SER A 1 135 ? -3.665 -12.751 21.638 1.00 68.50 135 SER A N 1
ATOM 1044 C CA . SER A 1 135 ? -3.565 -11.560 20.781 1.00 68.50 135 SER A CA 1
ATOM 1045 C C . SER A 1 135 ? -3.943 -11.909 19.336 1.00 68.50 135 SER A C 1
ATOM 1047 O O . SER A 1 135 ? -3.345 -12.805 18.728 1.00 68.50 135 SER A O 1
ATOM 1049 N N . CYS A 1 136 ? -4.969 -11.238 18.804 1.00 84.75 136 CYS A N 1
ATOM 1050 C CA . CYS A 1 136 ? -5.484 -11.481 17.456 1.00 84.75 136 CYS A CA 1
ATOM 1051 C C . CYS A 1 136 ? -4.637 -10.766 16.393 1.00 84.75 136 CYS A C 1
ATOM 1053 O O . CYS A 1 136 ? -3.918 -9.811 16.697 1.00 84.75 136 CYS A O 1
ATOM 1055 N N . VAL A 1 137 ? -4.725 -11.207 15.134 1.00 90.81 137 VAL A N 1
ATOM 1056 C CA . VAL A 1 137 ? -3.983 -10.578 14.027 1.00 90.81 137 VAL A CA 1
ATOM 1057 C C . VAL A 1 137 ? -4.392 -9.114 13.863 1.00 90.81 137 VAL A C 1
ATOM 1059 O O . VAL A 1 137 ? -3.517 -8.272 13.676 1.00 90.81 137 VAL A O 1
ATOM 1062 N N . GLU A 1 138 ? -5.676 -8.777 14.028 1.00 91.00 138 GLU A N 1
ATOM 1063 C CA . GLU A 1 138 ? -6.135 -7.386 13.952 1.00 91.00 138 GLU A CA 1
ATOM 1064 C C . GLU A 1 138 ? -5.488 -6.517 15.035 1.00 91.00 138 GLU A C 1
ATOM 1066 O O . GLU A 1 138 ? -4.976 -5.443 14.729 1.00 91.00 138 GLU A O 1
ATOM 1071 N N . THR A 1 139 ? -5.428 -7.000 16.282 1.00 91.19 139 THR A N 1
ATOM 1072 C CA . THR A 1 139 ? -4.795 -6.272 17.393 1.00 91.19 139 THR A CA 1
ATOM 1073 C C . THR A 1 139 ? -3.321 -6.007 17.100 1.00 91.19 139 THR A C 1
ATOM 1075 O O . THR A 1 139 ? -2.838 -4.896 17.304 1.00 91.19 139 THR A O 1
ATOM 1078 N N . LYS A 1 140 ? -2.601 -6.992 16.546 1.00 91.69 140 LYS A N 1
ATOM 1079 C CA . LYS A 1 140 ? -1.199 -6.811 16.142 1.00 91.69 140 LYS A CA 1
ATOM 1080 C C . LYS A 1 140 ? -1.042 -5.788 15.019 1.00 91.69 140 LYS A C 1
ATOM 1082 O O . LYS A 1 140 ? -0.142 -4.957 15.096 1.00 91.69 140 LYS A O 1
ATOM 1087 N N . LEU A 1 141 ? -1.910 -5.811 14.006 1.00 93.88 141 LEU A N 1
ATOM 1088 C CA . LEU A 1 141 ? -1.892 -4.824 12.921 1.00 93.88 141 LEU A CA 1
ATOM 1089 C C . LEU A 1 141 ? -2.163 -3.405 13.439 1.00 93.88 141 LEU A C 1
ATOM 1091 O O . LEU A 1 141 ? -1.477 -2.466 13.036 1.00 93.88 141 LEU A O 1
ATOM 1095 N N . GLN A 1 142 ? -3.109 -3.253 14.368 1.00 93.88 142 GLN A N 1
ATOM 1096 C CA . GLN A 1 142 ? -3.404 -1.974 15.014 1.00 93.88 142 GLN A CA 1
ATOM 1097 C C . GLN A 1 142 ? -2.232 -1.476 15.867 1.00 93.88 142 GLN A C 1
ATOM 1099 O O . GLN A 1 142 ? -1.833 -0.320 15.732 1.00 93.88 142 GLN A O 1
ATOM 1104 N N . MET A 1 143 ? -1.614 -2.344 16.674 1.00 92.50 143 MET A N 1
ATOM 1105 C CA . MET A 1 143 ? -0.418 -1.987 17.445 1.00 92.50 143 MET A CA 1
ATOM 1106 C C . MET A 1 143 ? 0.737 -1.551 16.542 1.00 92.50 143 MET A C 1
ATOM 1108 O O . MET A 1 143 ? 1.370 -0.532 16.808 1.00 92.50 143 MET A O 1
ATOM 1112 N N . LEU A 1 144 ? 1.002 -2.301 15.467 1.00 93.62 144 LEU A N 1
ATOM 1113 C CA . LEU A 1 144 ? 2.074 -1.979 14.528 1.00 93.62 144 LEU A CA 1
ATOM 1114 C C . LEU A 1 144 ? 1.838 -0.640 13.838 1.00 93.62 144 LEU A C 1
ATOM 1116 O O . LEU A 1 144 ? 2.789 0.125 13.718 1.00 93.62 144 LEU A O 1
ATOM 1120 N N . PHE A 1 145 ? 0.601 -0.346 13.431 1.00 95.12 145 PHE A N 1
ATOM 1121 C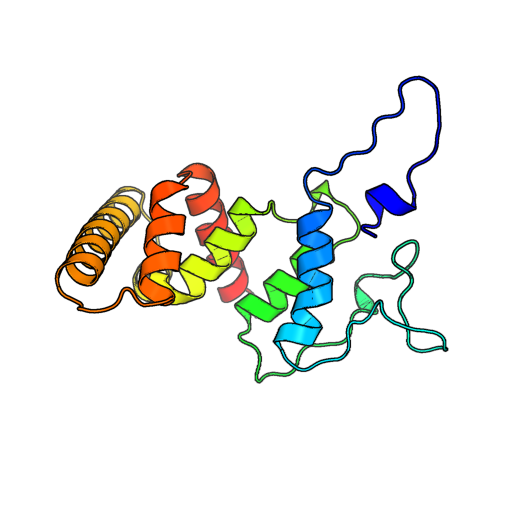 CA . PHE A 1 145 ? 0.229 0.955 12.877 1.00 95.12 145 PHE A CA 1
ATOM 1122 C C . PHE A 1 145 ? 0.502 2.092 13.869 1.00 95.12 145 PHE A C 1
ATOM 1124 O O . PHE A 1 145 ? 1.197 3.047 13.527 1.00 95.12 145 PHE A O 1
ATOM 1131 N N . LEU A 1 146 ? 0.023 1.964 15.110 1.00 93.81 146 LEU A N 1
ATOM 1132 C CA . LEU A 1 146 ? 0.184 2.995 16.140 1.00 93.81 146 LEU A CA 1
ATOM 1133 C C . LEU A 1 146 ? 1.655 3.222 16.517 1.00 93.81 146 LEU A C 1
ATOM 1135 O O . LEU A 1 146 ? 2.073 4.362 16.697 1.00 93.81 146 LEU A O 1
ATOM 1139 N N . ALA A 1 147 ? 2.457 2.156 16.587 1.00 92.94 147 ALA A N 1
ATOM 1140 C CA . ALA A 1 147 ? 3.889 2.235 16.886 1.00 92.94 147 ALA A CA 1
ATOM 1141 C C . ALA A 1 147 ? 4.714 2.900 15.769 1.00 92.94 147 ALA A C 1
ATOM 1143 O O . ALA A 1 147 ? 5.855 3.296 15.992 1.00 92.94 147 ALA A O 1
ATOM 1144 N N . ASN A 1 148 ? 4.151 3.006 14.567 1.00 92.00 148 ASN A N 1
ATOM 1145 C CA . ASN A 1 148 ? 4.817 3.471 13.353 1.00 92.00 148 ASN A CA 1
ATOM 1146 C C . ASN A 1 148 ? 4.174 4.737 12.773 1.00 92.00 148 ASN A C 1
ATOM 1148 O O . ASN A 1 148 ? 4.300 5.019 11.577 1.00 92.00 148 ASN A O 1
ATOM 1152 N N . LEU A 1 149 ? 3.440 5.467 13.608 1.00 90.12 149 LEU A N 1
ATOM 1153 C CA . LEU A 1 149 ? 2.628 6.578 13.163 1.00 90.12 149 LEU A CA 1
ATOM 1154 C C . LEU A 1 149 ? 3.481 7.782 12.744 1.00 90.12 149 LEU A C 1
ATOM 1156 O 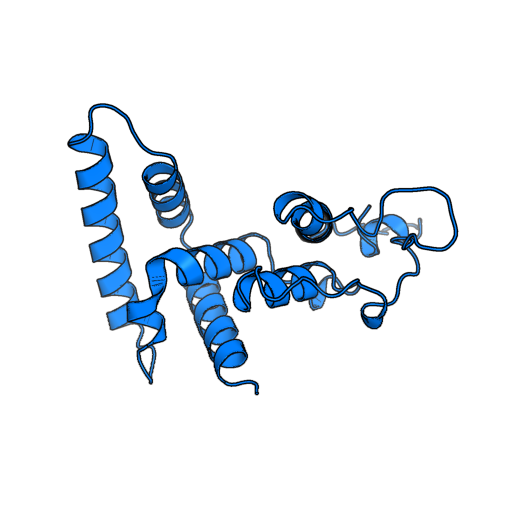O . LEU A 1 149 ? 4.256 8.323 13.528 1.00 90.12 149 LEU A O 1
ATOM 1160 N N . GLU A 1 150 ? 3.237 8.267 11.531 1.00 91.88 150 GLU A N 1
ATOM 1161 C CA . GLU A 1 150 ? 3.746 9.544 11.033 1.00 91.88 150 GLU A CA 1
ATOM 1162 C C . GLU A 1 150 ? 2.552 10.431 10.668 1.00 91.88 150 GLU A C 1
ATOM 1164 O O . GLU A 1 150 ? 1.794 10.114 9.747 1.00 91.88 150 GLU A O 1
ATOM 1169 N N . CYS A 1 151 ? 2.360 11.537 11.396 1.00 87.19 151 CYS A N 1
ATOM 1170 C CA . CYS A 1 151 ? 1.187 12.405 11.230 1.00 87.19 151 CYS A CA 1
ATOM 1171 C C . CYS A 1 151 ? 1.044 12.938 9.800 1.0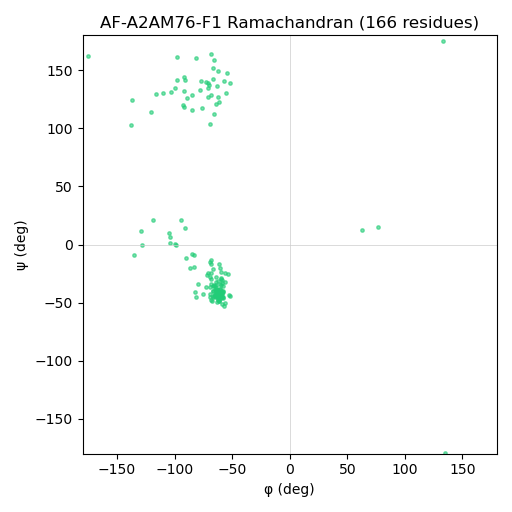0 87.19 151 CYS A C 1
ATOM 1173 O O . CYS A 1 151 ? -0.065 12.974 9.273 1.00 87.19 151 CYS A O 1
ATOM 1175 N N . GLU A 1 152 ? 2.151 13.318 9.159 1.00 90.31 152 GLU A N 1
ATOM 1176 C CA . GLU A 1 152 ? 2.139 13.813 7.781 1.00 90.31 152 GLU A CA 1
ATOM 1177 C C . GLU A 1 152 ? 1.659 12.734 6.800 1.00 90.31 152 GLU A C 1
ATOM 1179 O O . GLU A 1 152 ? 0.720 12.965 6.036 1.00 90.31 152 GLU A O 1
ATOM 1184 N N . ALA A 1 153 ? 2.227 11.527 6.880 1.00 92.56 153 ALA A N 1
ATOM 1185 C CA . ALA A 1 153 ? 1.823 10.403 6.040 1.00 92.56 153 ALA A CA 1
ATOM 1186 C C . ALA A 1 153 ? 0.370 9.971 6.304 1.00 92.56 153 ALA A C 1
ATOM 1188 O O . ALA A 1 153 ? -0.315 9.515 5.389 1.00 92.56 153 ALA A O 1
ATOM 1189 N N . LEU A 1 154 ? -0.123 10.101 7.543 1.00 92.69 154 LEU A N 1
ATOM 1190 C CA . LEU A 1 154 ? -1.517 9.806 7.881 1.00 92.69 154 LEU A CA 1
ATOM 1191 C C . LEU A 1 154 ? -2.477 10.838 7.271 1.00 92.69 154 LEU A C 1
ATOM 1193 O O . LEU A 1 154 ? -3.479 10.459 6.666 1.00 92.69 154 LEU A O 1
ATOM 1197 N N . CYS A 1 155 ? -2.150 12.130 7.370 1.00 90.19 155 CYS A N 1
ATOM 1198 C CA . CYS A 1 155 ? -2.913 13.199 6.722 1.00 90.19 155 CYS A CA 1
ATOM 1199 C C . CYS A 1 155 ? -2.962 13.003 5.201 1.00 90.19 155 CYS A C 1
ATOM 1201 O O . CYS A 1 155 ? -4.033 13.093 4.601 1.00 90.19 155 CYS A O 1
ATOM 1203 N N . GLN A 1 156 ? -1.822 12.685 4.581 1.00 92.50 156 GLN A N 1
ATOM 1204 C CA . GLN A 1 156 ? -1.748 12.390 3.149 1.00 92.50 156 GLN A CA 1
ATOM 1205 C C . GLN A 1 156 ? -2.625 11.189 2.769 1.00 92.50 156 GLN A C 1
ATOM 1207 O O . GLN A 1 156 ? -3.359 11.264 1.784 1.00 92.50 156 GLN A O 1
ATOM 1212 N N . ALA A 1 157 ? -2.614 10.112 3.563 1.00 94.56 157 ALA A N 1
ATOM 1213 C CA . ALA A 1 157 ? -3.460 8.941 3.328 1.00 94.56 157 ALA A CA 1
ATOM 1214 C C . ALA A 1 157 ? -4.954 9.290 3.373 1.00 94.56 157 ALA A C 1
ATOM 1216 O O . ALA A 1 157 ? -5.717 8.876 2.501 1.00 94.56 157 ALA A O 1
ATOM 1217 N N . ALA A 1 158 ? -5.371 10.086 4.360 1.00 91.81 158 ALA A N 1
ATOM 1218 C CA . ALA A 1 158 ? -6.764 10.491 4.508 1.00 91.81 158 ALA A CA 1
ATOM 1219 C C . ALA A 1 158 ? -7.235 11.409 3.364 1.00 91.81 158 ALA A C 1
ATOM 1221 O O . ALA A 1 158 ? -8.348 11.247 2.857 1.00 91.81 158 ALA A O 1
ATOM 1222 N N . LEU A 1 159 ? -6.384 12.338 2.913 1.00 90.19 159 LEU A N 1
ATOM 1223 C CA . LEU A 1 159 ? -6.657 13.175 1.739 1.00 90.19 159 LEU A CA 1
ATOM 1224 C C . LEU A 1 159 ? -6.755 12.340 0.459 1.00 90.19 159 LEU A C 1
ATOM 1226 O O . LEU A 1 159 ? -7.676 12.537 -0.336 1.00 90.19 159 LEU A O 1
ATOM 1230 N N . LEU A 1 160 ? -5.849 11.375 0.282 1.00 91.94 160 LEU A N 1
ATOM 1231 C CA . LEU A 1 160 ? -5.856 10.476 -0.868 1.00 91.94 160 LEU A CA 1
ATOM 1232 C C . LEU A 1 160 ? -7.152 9.655 -0.915 1.00 91.94 160 LEU A C 1
ATOM 1234 O O . LEU A 1 160 ? -7.843 9.667 -1.933 1.00 91.94 160 LEU A O 1
ATOM 1238 N N . LEU A 1 161 ? -7.545 9.040 0.203 1.00 91.81 161 LEU A N 1
ATOM 1239 C CA . LEU A 1 161 ? -8.812 8.312 0.327 1.00 91.81 161 LEU A CA 1
ATOM 1240 C C . LEU A 1 161 ? -10.031 9.193 0.039 1.00 91.81 161 LEU A C 1
ATOM 1242 O O . LEU A 1 161 ? -10.943 8.774 -0.674 1.00 91.81 161 LEU A O 1
ATOM 1246 N N . SER A 1 162 ? -10.030 10.428 0.540 1.00 88.69 162 SER A N 1
ATOM 1247 C CA . SER A 1 162 ? -11.109 11.388 0.282 1.00 88.69 162 SER A CA 1
ATOM 1248 C C . SER A 1 162 ? -11.224 11.714 -1.209 1.00 88.69 162 SER A C 1
ATOM 1250 O O . SER A 1 162 ? -12.327 11.729 -1.752 1.00 88.69 162 SER A O 1
ATOM 1252 N N . SER A 1 163 ? -10.092 11.906 -1.897 1.00 89.50 163 SER A N 1
ATOM 1253 C CA . SER A 1 163 ? -10.081 12.139 -3.348 1.00 89.50 163 SER A CA 1
ATOM 1254 C C . SER A 1 163 ? -10.572 10.925 -4.135 1.00 89.50 163 SER A C 1
ATOM 1256 O O . SER A 1 163 ? -11.267 11.077 -5.137 1.00 89.50 163 SER A O 1
ATOM 1258 N N . TRP A 1 164 ? -10.279 9.709 -3.662 1.00 91.00 164 TRP A N 1
ATOM 1259 C CA . TRP A 1 164 ? -10.787 8.500 -4.291 1.00 91.00 164 TRP A CA 1
ATOM 1260 C C . TRP A 1 164 ? -12.302 8.381 -4.156 1.00 91.00 164 TRP A C 1
ATOM 1262 O O . TRP A 1 164 ? -12.972 8.105 -5.146 1.00 91.00 164 TRP A O 1
ATOM 1272 N N . ARG A 1 165 ? -12.849 8.657 -2.973 1.00 86.69 165 ARG A N 1
ATOM 1273 C CA . ARG A 1 165 ? -14.299 8.608 -2.731 1.00 86.69 165 ARG A CA 1
ATOM 1274 C C . ARG A 1 165 ? -15.079 9.706 -3.452 1.00 86.69 165 ARG A C 1
ATOM 1276 O O . ARG A 1 165 ? -16.265 9.537 -3.699 1.00 86.69 165 ARG A O 1
ATOM 1283 N N . ALA A 1 166 ? -14.426 10.821 -3.774 1.00 83.69 166 ALA A N 1
ATOM 1284 C CA . ALA A 1 166 ? -15.028 11.912 -4.535 1.00 83.69 166 ALA A CA 1
ATOM 1285 C C . ALA A 1 166 ? -15.002 11.685 -6.057 1.00 83.69 166 ALA A C 1
ATOM 1287 O O . ALA A 1 166 ? -15.747 12.349 -6.777 1.00 83.69 166 ALA A O 1
ATOM 1288 N N . ALA A 1 167 ? -14.137 10.795 -6.555 1.00 76.81 167 ALA A N 1
ATOM 1289 C CA . ALA A 1 167 ? -14.066 10.494 -7.979 1.00 76.81 167 ALA A CA 1
ATOM 1290 C C . ALA A 1 167 ? -15.225 9.560 -8.384 1.00 76.81 167 ALA A C 1
ATOM 1292 O O . ALA A 1 167 ? -15.437 8.567 -7.678 1.00 76.81 167 ALA A O 1
ATOM 1293 N N . PRO A 1 168 ? -15.938 9.874 -9.484 1.00 55.53 168 PRO A N 1
ATOM 1294 C CA . PRO A 1 168 ? -17.093 9.111 -9.955 1.00 55.53 168 PRO A CA 1
ATOM 1295 C C . PRO A 1 168 ? -16.755 7.662 -10.321 1.00 55.53 168 PRO A C 1
ATOM 1297 O O . PRO A 1 168 ? -15.566 7.365 -10.599 1.00 55.53 168 PRO A O 1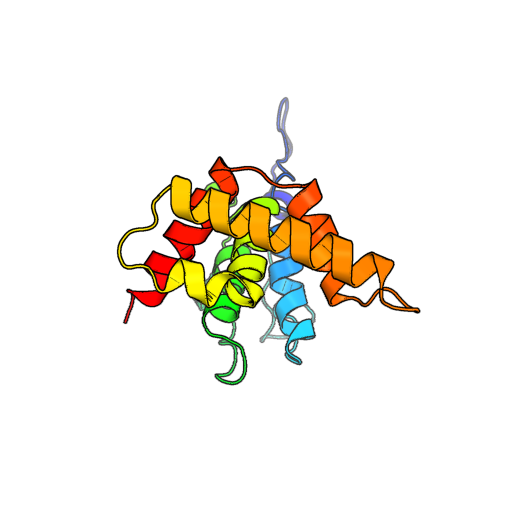
#

Secondary structure (DSSP, 8-state):
--HHHHTPPP-TT-----TTHHHHHHHHHHHHHTTSPPTT--SSTTPPPTTT--GGGSPPPPTTS-HHHHHHHHHHT-SSTTTSPPHHHHHHHHHHHHH-HHHHT-SS--HHHHHHHHHHHHHHHHHHHHHSSS--HHHHHHHHHHHT--HHHHHHHHHHHHHHHH--

pLDDT: mean 90.43, std 8.8, range [55.53, 98.5]

InterPro domains:
  IPR000719 Protein kinase domain [PF00069] (1-90)
  IPR000719 Protein kinase domain [PS50011] (1-98)
  IPR011009 Protein kinase-like domain superfamily [SSF56112] (1-105)
  IPR051511 Mitochondrial Quality Control and Scaffold Kinases [PTHR22972] (1-161)